Protein AF-V8CPK4-F1 (afdb_monomer)

Solvent-accessible surface area (backbone atoms only — not comparable to full-atom values): 5022 Å² total; per-residue (Å²): 133,61,66,71,61,52,53,58,41,52,55,69,39,43,59,32,53,27,98,86,73,50,48,33,36,74,29,38,69,58,90,66,27,40,35,29,31,31,65,93,72,72,44,71,50,74,36,51,45,65,38,52,48,49,45,65,76,72,41,95,63,86,45,69,76,69,40,40,87,48,37,80,84,46,39,62,62,52,54,14,44,37,45,69,48,68,73,103

Nearest PDB structures (foldseek):
  2iim-assembly1_A  TM=6.201E-01  e=6.800E-01  Homo sapiens
  4u5w-assembly1_B  TM=6.170E-01  e=1.205E+00  Homo sapiens
  3vs3-assembly2_B  TM=5.991E-01  e=2.935E+00  Homo sapiens
  3vs6-assembly2_B  TM=5.906E-01  e=3.127E+00  Homo sapiens
  2nne-assembly1_A  TM=6.360E-01  e=7.616E+00  Mus musculus

Radius of gyration: 11.61 Å; Cα contacts (8 Å, |Δi|>4): 140; chains: 1; bounding box: 28×25×26 Å

Structure (mmCIF, N/CA/C/O backbone):
data_AF-V8CPK4-F1
#
_entry.id   AF-V8CPK4-F1
#
loop_
_atom_site.group_PDB
_atom_site.id
_atom_site.type_symbol
_atom_site.label_atom_id
_atom_site.label_alt_id
_atom_site.label_comp_id
_atom_site.label_asym_id
_atom_site.label_entity_id
_atom_site.label_seq_id
_atom_site.pdbx_PDB_ins_code
_atom_site.Cartn_x
_atom_site.Cartn_y
_atom_site.Cartn_z
_atom_site.occupancy
_atom_site.B_iso_or_equiv
_atom_site.auth_seq_id
_atom_site.auth_comp_id
_atom_site.auth_asym_id
_atom_site.auth_atom_id
_atom_site.pdbx_PDB_model_num
ATOM 1 N N . MET A 1 1 ? -12.724 2.904 7.435 1.00 89.00 1 MET A N 1
ATOM 2 C CA . MET A 1 1 ? -12.823 1.418 7.432 1.00 89.00 1 MET A CA 1
ATOM 3 C C . MET A 1 1 ? -12.025 0.855 8.609 1.00 89.00 1 MET A C 1
ATOM 5 O O . MET A 1 1 ? -11.047 1.485 8.974 1.00 89.00 1 MET A O 1
ATOM 9 N N . LYS A 1 2 ? -12.409 -0.287 9.210 1.00 93.56 2 LYS A N 1
ATOM 10 C CA . LYS A 1 2 ? -11.623 -0.918 10.296 1.00 93.56 2 LYS A CA 1
ATOM 11 C C . LYS A 1 2 ? -10.295 -1.493 9.780 1.00 93.56 2 LYS A C 1
ATOM 13 O O . LYS A 1 2 ? -10.262 -2.055 8.685 1.00 93.56 2 LYS A O 1
ATOM 18 N N . ARG A 1 3 ? -9.250 -1.437 10.613 1.00 94.19 3 ARG A N 1
ATOM 19 C CA . ARG A 1 3 ? -7.892 -1.926 10.314 1.00 94.19 3 ARG A CA 1
ATOM 20 C C . ARG A 1 3 ? -7.857 -3.364 9.797 1.00 94.19 3 ARG A C 1
ATOM 22 O O . ARG A 1 3 ? -7.239 -3.622 8.774 1.00 94.19 3 ARG A O 1
ATOM 29 N N . ASP A 1 4 ? -8.564 -4.293 10.430 1.00 94.94 4 ASP A N 1
ATOM 30 C CA . ASP A 1 4 ? -8.493 -5.705 10.021 1.00 94.94 4 ASP A CA 1
ATOM 31 C C . ASP A 1 4 ? -9.083 -5.937 8.625 1.00 94.94 4 ASP A C 1
ATOM 33 O O . ASP A 1 4 ? -8.557 -6.730 7.846 1.00 94.94 4 ASP A O 1
ATOM 37 N N . LYS A 1 5 ? -10.121 -5.170 8.259 1.00 96.00 5 LYS A N 1
ATOM 38 C CA . LYS A 1 5 ? -10.680 -5.192 6.903 1.00 96.00 5 LYS A CA 1
ATOM 39 C C . LYS A 1 5 ? -9.687 -4.622 5.887 1.00 96.00 5 LYS A C 1
ATOM 41 O O . LYS A 1 5 ? -9.526 -5.203 4.822 1.00 96.00 5 LYS A O 1
ATOM 46 N N . PHE A 1 6 ? -8.986 -3.540 6.232 1.00 96.12 6 PHE A N 1
ATOM 47 C CA . PHE A 1 6 ? -7.914 -2.988 5.399 1.00 96.12 6 PHE A CA 1
ATOM 48 C C . PHE A 1 6 ? -6.817 -4.026 5.139 1.00 96.12 6 PHE A C 1
ATOM 50 O O . PHE A 1 6 ? -6.492 -4.306 3.988 1.00 96.12 6 PHE A O 1
ATOM 57 N N . ILE A 1 7 ? -6.296 -4.650 6.199 1.00 95.50 7 ILE A N 1
ATOM 58 C CA . ILE A 1 7 ? -5.240 -5.666 6.093 1.00 95.50 7 ILE A CA 1
ATOM 59 C C . ILE A 1 7 ? -5.717 -6.858 5.266 1.00 95.50 7 ILE A C 1
ATOM 61 O O . ILE A 1 7 ? -4.981 -7.332 4.403 1.00 95.50 7 ILE A O 1
ATOM 65 N N . SER A 1 8 ? -6.955 -7.308 5.482 1.00 96.19 8 SER A N 1
ATOM 66 C CA . SER A 1 8 ? -7.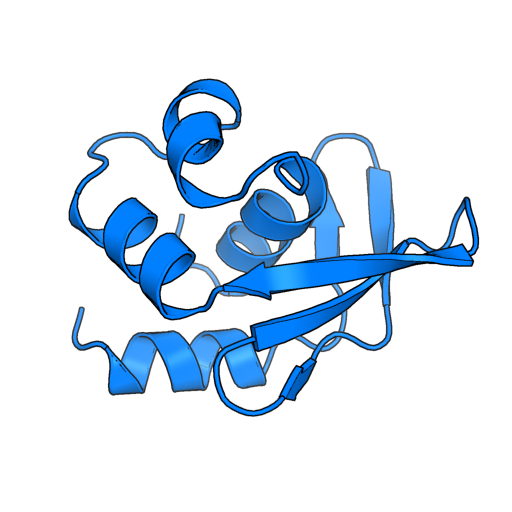541 -8.398 4.705 1.00 96.19 8 SER A CA 1
ATOM 67 C C . SER A 1 8 ? -7.675 -8.067 3.220 1.00 96.19 8 SER A C 1
ATOM 69 O O . SER A 1 8 ? -7.565 -8.978 2.412 1.00 96.19 8 SER A O 1
ATOM 71 N N . MET A 1 9 ? -7.935 -6.813 2.841 1.00 97.31 9 MET A N 1
ATOM 72 C CA . MET A 1 9 ? -8.001 -6.413 1.429 1.00 97.31 9 MET A CA 1
ATOM 73 C C . MET A 1 9 ? -6.605 -6.348 0.808 1.00 97.31 9 MET A C 1
ATOM 75 O O . MET A 1 9 ? -6.391 -6.860 -0.288 1.00 97.31 9 MET A O 1
ATOM 79 N N . ILE A 1 10 ? -5.635 -5.788 1.534 1.00 96.69 10 ILE A N 1
ATOM 80 C CA . ILE A 1 10 ? -4.234 -5.725 1.102 1.00 96.69 10 ILE A CA 1
ATOM 81 C C . ILE A 1 10 ? -3.637 -7.127 0.935 1.00 96.69 10 ILE A C 1
ATOM 83 O O . ILE A 1 10 ? -2.887 -7.354 -0.009 1.00 96.69 10 ILE A O 1
ATOM 87 N N . SER A 1 11 ? -3.976 -8.082 1.806 1.00 96.25 11 SER A N 1
ATOM 88 C CA . SER A 1 11 ? -3.433 -9.445 1.735 1.00 96.25 11 SER A CA 1
ATOM 89 C C . SER A 1 11 ? -3.886 -10.238 0.507 1.00 96.25 11 SER A C 1
ATOM 91 O O . SER A 1 11 ? -3.234 -11.219 0.161 1.00 96.25 11 SER A O 1
ATOM 93 N N . GLN A 1 12 ? -4.956 -9.811 -0.175 1.00 97.25 12 GLN A N 1
ATOM 94 C CA . GLN A 1 12 ? -5.384 -10.398 -1.451 1.00 97.25 12 GLN A CA 1
ATOM 95 C C . GLN A 1 12 ? -4.597 -9.853 -2.651 1.00 97.25 12 GLN A C 1
ATOM 97 O O . GLN A 1 12 ? -4.682 -10.400 -3.751 1.00 97.25 12 GLN A O 1
ATOM 102 N N . VAL A 1 13 ? -3.843 -8.766 -2.474 1.00 97.81 13 VAL A N 1
ATOM 103 C CA . VAL A 1 13 ? -3.049 -8.166 -3.546 1.00 97.81 13 VAL A CA 1
ATOM 104 C C . VAL A 1 13 ? -1.734 -8.928 -3.676 1.00 97.81 13 VAL A C 1
ATOM 106 O O . VAL A 1 13 ? -0.823 -8.732 -2.880 1.00 97.81 13 VAL A O 1
ATOM 109 N N . THR A 1 14 ? -1.627 -9.767 -4.707 1.00 97.81 14 THR A N 1
ATOM 110 C CA . THR A 1 14 ? -0.399 -10.520 -5.033 1.00 97.81 14 THR A CA 1
ATOM 111 C C . THR A 1 14 ? 0.457 -9.841 -6.101 1.00 97.81 14 THR A C 1
ATOM 113 O O . THR A 1 14 ? 1.670 -10.039 -6.155 1.00 97.81 14 THR A O 1
ATOM 116 N N . THR A 1 15 ? -0.160 -8.999 -6.932 1.00 97.81 15 THR A N 1
ATOM 117 C CA . THR A 1 15 ? 0.507 -8.174 -7.946 1.00 97.81 15 THR A CA 1
ATOM 118 C C . THR A 1 15 ? -0.146 -6.800 -8.020 1.00 97.81 15 THR A C 1
ATOM 120 O O . THR A 1 15 ? -1.338 -6.653 -7.745 1.00 97.81 15 THR A O 1
ATOM 123 N N . ALA A 1 16 ? 0.621 -5.782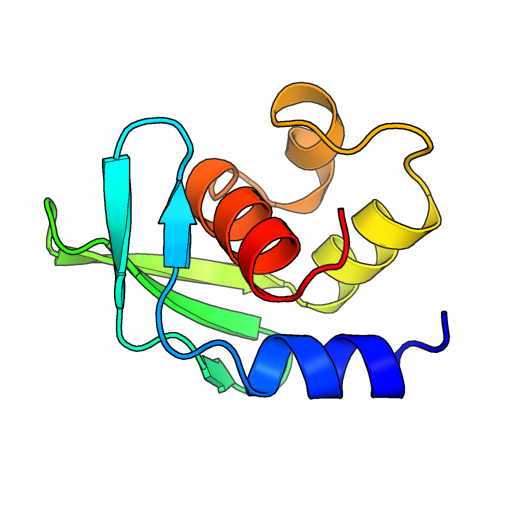 -8.402 1.00 97.88 16 ALA A N 1
ATOM 124 C CA . ALA A 1 16 ? 0.110 -4.430 -8.597 1.00 97.88 16 ALA A CA 1
ATOM 125 C C . ALA A 1 16 ? 0.855 -3.711 -9.723 1.00 97.88 16 ALA A C 1
ATOM 127 O O . ALA A 1 16 ? 2.016 -4.000 -10.015 1.00 97.88 16 ALA A O 1
ATOM 128 N N . GLU A 1 17 ? 0.202 -2.722 -10.322 1.00 97.12 17 GLU A N 1
ATOM 129 C CA . GLU A 1 17 ? 0.786 -1.889 -11.364 1.00 97.12 17 GLU A CA 1
ATOM 130 C C . GLU A 1 17 ? 0.605 -0.415 -11.009 1.00 97.12 17 GLU A C 1
ATOM 132 O O . GLU A 1 17 ? -0.470 0.026 -10.608 1.00 97.12 17 GLU A O 1
ATOM 137 N N . SER A 1 18 ? 1.684 0.360 -11.099 1.00 93.44 18 SER A N 1
ATOM 138 C CA . SER A 1 18 ? 1.589 1.815 -10.924 1.00 93.44 18 SER A CA 1
ATOM 139 C C . SER A 1 18 ? 0.988 2.482 -12.162 1.00 93.44 18 SER A C 1
ATOM 141 O O . SER A 1 18 ? 1.173 1.987 -13.266 1.00 93.44 18 SER A O 1
ATOM 143 N N . ILE A 1 19 ? 0.450 3.698 -12.007 1.00 89.88 19 ILE A N 1
ATOM 144 C CA . ILE A 1 19 ? -0.020 4.548 -13.125 1.00 89.88 19 ILE A CA 1
ATOM 145 C C . ILE A 1 19 ? 1.022 4.674 -14.257 1.00 89.88 19 ILE A C 1
ATOM 147 O O . ILE A 1 19 ? 0.673 4.820 -15.421 1.00 89.88 19 ILE A O 1
ATOM 151 N N . LYS A 1 20 ? 2.322 4.610 -13.933 1.00 91.44 20 LYS A N 1
ATOM 152 C CA . LYS A 1 20 ? 3.422 4.698 -14.910 1.00 91.44 20 LYS A CA 1
ATOM 153 C C . LYS A 1 20 ? 3.828 3.342 -15.522 1.00 91.44 20 LYS A C 1
ATOM 155 O O . LYS A 1 20 ? 4.960 3.228 -15.986 1.00 91.44 20 LYS A O 1
ATOM 160 N N . GLY A 1 21 ? 2.997 2.303 -15.435 1.00 93.69 21 GLY A N 1
ATOM 161 C CA . GLY A 1 21 ? 3.253 0.982 -16.029 1.00 93.69 21 GLY A CA 1
ATOM 162 C C . GLY A 1 21 ? 4.296 0.116 -15.309 1.00 93.69 21 GLY A C 1
ATOM 163 O O . GLY A 1 21 ? 4.828 -0.844 -15.857 1.00 93.69 21 GLY A O 1
ATOM 164 N N . ARG A 1 22 ? 4.693 0.474 -14.080 1.00 95.19 22 ARG A N 1
ATOM 165 C CA . ARG A 1 22 ? 5.648 -0.339 -13.298 1.00 95.19 22 ARG A CA 1
ATOM 166 C C . ARG A 1 22 ? 4.917 -1.477 -12.598 1.00 95.19 22 ARG A C 1
ATOM 168 O O . ARG A 1 22 ? 4.067 -1.192 -11.756 1.00 95.19 22 ARG A O 1
ATOM 175 N N . HIS A 1 23 ? 5.331 -2.708 -12.878 1.00 97.38 23 HIS A N 1
ATOM 176 C CA . HIS A 1 23 ? 4.795 -3.915 -12.253 1.00 97.38 23 HIS A CA 1
ATOM 177 C C . HIS A 1 23 ? 5.531 -4.289 -10.963 1.00 97.38 23 HIS A C 1
ATOM 179 O O . HIS A 1 23 ? 6.764 -4.187 -10.861 1.00 97.38 23 HIS A O 1
ATOM 185 N N . TYR A 1 24 ? 4.743 -4.748 -10.000 1.00 97.69 24 TYR A N 1
ATOM 186 C CA . TYR A 1 24 ? 5.160 -5.275 -8.714 1.00 97.69 24 TYR A CA 1
ATOM 187 C C . TYR A 1 24 ? 4.572 -6.671 -8.547 1.00 97.69 24 TYR A C 1
ATOM 189 O O . TYR A 1 24 ? 3.366 -6.849 -8.720 1.00 97.69 24 TYR A O 1
ATOM 197 N N . ASP A 1 25 ? 5.426 -7.620 -8.192 1.00 97.69 25 ASP A N 1
ATOM 198 C CA . ASP A 1 25 ? 5.094 -9.035 -8.062 1.00 97.69 25 ASP A CA 1
ATOM 199 C C . ASP A 1 25 ? 5.428 -9.546 -6.663 1.00 97.69 25 ASP A C 1
ATOM 201 O O . ASP A 1 25 ? 6.062 -8.843 -5.863 1.00 97.69 25 ASP A O 1
ATOM 205 N N . ASP A 1 26 ? 4.997 -10.777 -6.390 1.00 97.38 26 ASP A N 1
ATOM 206 C CA . ASP A 1 26 ? 5.214 -11.495 -5.132 1.00 97.38 26 ASP A CA 1
ATOM 207 C C . ASP A 1 26 ? 4.803 -10.676 -3.904 1.00 97.38 26 ASP A C 1
ATOM 209 O O . ASP A 1 26 ? 5.436 -10.733 -2.843 1.00 97.38 26 ASP A O 1
ATOM 213 N N . ILE A 1 27 ? 3.742 -9.879 -4.064 1.00 98.25 27 ILE A N 1
ATOM 214 C CA . ILE A 1 27 ? 3.236 -9.018 -3.008 1.00 98.25 27 ILE A CA 1
ATOM 215 C C . ILE A 1 27 ? 2.568 -9.894 -1.956 1.00 98.25 27 ILE A C 1
ATOM 217 O O . ILE A 1 27 ? 1.714 -10.725 -2.262 1.00 98.25 27 ILE A O 1
ATOM 221 N N . LYS A 1 28 ? 2.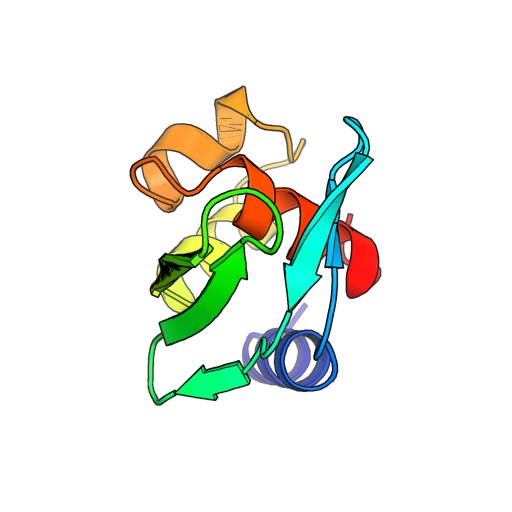975 -9.714 -0.702 1.00 97.62 28 LYS A N 1
ATOM 222 C CA . LYS A 1 28 ? 2.387 -10.415 0.437 1.00 97.62 28 LYS A CA 1
ATOM 223 C C . LYS A 1 28 ? 2.547 -9.623 1.720 1.00 97.62 28 LYS A C 1
ATOM 225 O O . LYS A 1 28 ? 3.448 -8.792 1.858 1.00 97.62 28 LYS A O 1
ATOM 230 N N . VAL A 1 29 ? 1.672 -9.916 2.673 1.00 96.69 29 VAL A N 1
ATOM 231 C CA . VAL A 1 29 ? 1.790 -9.421 4.043 1.00 96.69 29 VAL A CA 1
ATOM 232 C C . VAL A 1 29 ? 2.688 -10.376 4.826 1.00 96.69 29 VAL A C 1
ATOM 234 O O . VAL A 1 29 ? 2.412 -11.569 4.907 1.00 96.69 29 VAL A O 1
ATOM 237 N N . ASP A 1 30 ? 3.763 -9.838 5.391 1.00 95.31 30 ASP A N 1
ATOM 238 C CA . ASP A 1 30 ? 4.723 -10.524 6.252 1.00 95.31 30 ASP A CA 1
ATOM 239 C C . ASP A 1 30 ? 4.811 -9.783 7.595 1.00 95.31 30 ASP A C 1
ATOM 241 O O . ASP A 1 30 ? 5.452 -8.732 7.736 1.00 95.31 30 ASP A O 1
ATOM 245 N N . GLY A 1 31 ? 4.064 -10.287 8.580 1.00 93.06 31 GLY A N 1
ATOM 246 C CA . GLY A 1 31 ? 3.902 -9.653 9.885 1.00 93.06 31 GLY A CA 1
ATOM 247 C C . GLY A 1 31 ? 3.344 -8.230 9.774 1.00 93.06 31 GLY A C 1
ATOM 248 O O . GLY A 1 31 ? 2.192 -8.024 9.402 1.00 93.06 31 GLY A O 1
ATOM 249 N N . LYS A 1 32 ? 4.167 -7.232 10.119 1.00 94.56 32 LYS A N 1
ATOM 250 C CA . LYS A 1 32 ? 3.803 -5.799 10.086 1.00 94.56 32 LYS A CA 1
ATOM 251 C C . LYS A 1 32 ? 4.133 -5.117 8.756 1.00 94.56 32 LYS A C 1
ATOM 253 O O . LYS A 1 32 ? 4.069 -3.890 8.660 1.00 94.56 32 LYS A O 1
ATOM 258 N N . PHE A 1 33 ? 4.546 -5.880 7.751 1.00 96.88 33 PHE A N 1
ATOM 259 C CA . PHE A 1 33 ? 5.033 -5.327 6.501 1.00 96.88 33 PHE A CA 1
ATOM 260 C C . PHE A 1 33 ? 4.309 -5.901 5.297 1.00 96.88 33 PHE A C 1
ATOM 262 O O . PHE A 1 33 ? 3.904 -7.055 5.284 1.00 96.88 33 PHE A O 1
ATOM 269 N N . ILE A 1 34 ? 4.205 -5.084 4.260 1.00 97.31 34 ILE A N 1
ATOM 270 C CA . ILE A 1 34 ? 3.883 -5.521 2.911 1.00 97.31 34 ILE A CA 1
ATOM 271 C C . ILE A 1 34 ? 5.206 -5.569 2.161 1.00 97.31 34 ILE A C 1
ATOM 273 O O . ILE A 1 34 ? 5.918 -4.561 2.086 1.00 97.31 34 ILE A O 1
ATOM 277 N N . ILE A 1 35 ? 5.553 -6.738 1.646 1.00 97.62 35 ILE A N 1
ATOM 278 C CA . ILE A 1 35 ? 6.781 -6.960 0.886 1.00 97.62 35 ILE A CA 1
ATOM 279 C C . ILE A 1 35 ? 6.437 -7.385 -0.532 1.00 97.62 35 ILE A C 1
ATOM 281 O O . ILE A 1 35 ? 5.341 -7.873 -0.781 1.00 97.62 35 ILE A O 1
ATOM 285 N N . GLY A 1 36 ? 7.375 -7.191 -1.448 1.00 97.50 36 GLY A N 1
ATOM 286 C CA . GLY A 1 36 ? 7.261 -7.626 -2.834 1.00 97.50 36 GLY A CA 1
ATOM 287 C C . GLY A 1 36 ? 8.479 -7.189 -3.633 1.00 97.50 36 GLY A C 1
ATOM 288 O O . GLY A 1 36 ? 9.430 -6.622 -3.081 1.00 97.50 36 GLY A O 1
ATOM 289 N N . VAL A 1 37 ? 8.451 -7.428 -4.941 1.00 97.38 37 VAL A N 1
ATOM 290 C CA . VAL A 1 37 ? 9.567 -7.125 -5.842 1.00 97.38 37 VAL A CA 1
ATOM 291 C C . VAL A 1 37 ? 9.084 -6.275 -7.006 1.00 97.38 37 VAL A C 1
ATOM 293 O O . VAL A 1 37 ? 8.024 -6.501 -7.581 1.00 97.38 37 VAL A O 1
ATOM 296 N N . ARG A 1 38 ? 9.867 -5.264 -7.385 1.00 96.69 38 ARG A N 1
ATOM 297 C CA . ARG A 1 38 ? 9.636 -4.532 -8.632 1.00 96.69 38 ARG A CA 1
ATOM 298 C C . ARG A 1 38 ? 10.226 -5.312 -9.804 1.00 96.69 38 ARG A C 1
ATOM 300 O O . ARG A 1 38 ? 11.453 -5.359 -9.922 1.00 96.69 38 ARG A O 1
ATOM 307 N N . ARG A 1 39 ? 9.374 -5.800 -10.714 1.00 95.12 39 ARG A N 1
ATOM 308 C CA . ARG A 1 39 ? 9.758 -6.655 -11.855 1.00 95.12 39 ARG A CA 1
ATOM 309 C C . ARG A 1 39 ? 10.931 -6.100 -12.659 1.00 95.12 39 ARG A C 1
ATOM 311 O O . ARG A 1 39 ? 11.905 -6.790 -12.911 1.00 95.12 39 ARG A O 1
ATOM 318 N N . SER A 1 40 ? 10.865 -4.817 -13.017 1.00 94.19 40 SER A N 1
ATOM 319 C CA . SER A 1 40 ? 11.837 -4.194 -13.927 1.00 94.19 40 SER A CA 1
ATOM 320 C C . SER A 1 40 ? 13.254 -4.065 -13.362 1.00 94.19 40 SER A C 1
ATOM 322 O O . SER A 1 40 ? 14.188 -3.845 -14.120 1.00 9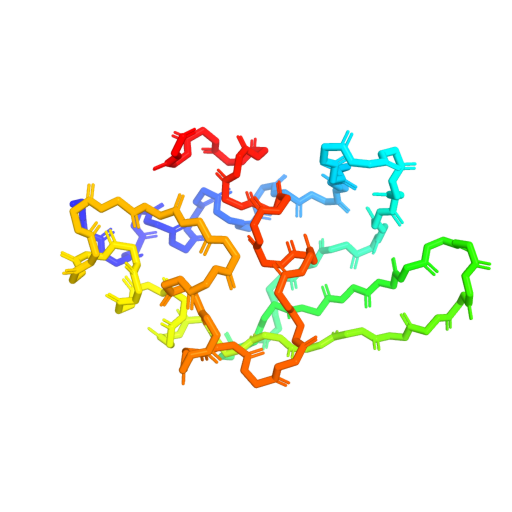4.19 40 SER A O 1
ATOM 324 N N . THR A 1 41 ? 13.416 -4.066 -12.037 1.00 94.31 41 THR A N 1
ATOM 325 C CA . THR A 1 41 ? 14.725 -3.843 -11.397 1.00 94.31 41 THR A CA 1
ATOM 326 C C . THR A 1 41 ? 15.126 -4.969 -10.454 1.00 94.31 41 THR A C 1
ATOM 328 O O . THR A 1 41 ? 16.161 -4.847 -9.808 1.00 94.31 41 THR A O 1
ATOM 331 N N . SER A 1 42 ? 14.274 -5.982 -10.281 1.00 94.56 42 SER A N 1
ATOM 332 C CA . SER A 1 42 ? 14.409 -7.041 -9.270 1.00 94.56 42 SER A CA 1
ATOM 333 C C . SER A 1 42 ? 14.697 -6.516 -7.856 1.00 94.56 42 SER A C 1
ATOM 335 O O . SER A 1 42 ? 15.302 -7.194 -7.033 1.00 94.56 42 SER A O 1
ATOM 337 N N . LYS A 1 43 ? 14.281 -5.274 -7.563 1.00 95.12 43 LYS A N 1
ATOM 338 C CA . LYS A 1 43 ? 14.508 -4.641 -6.259 1.00 95.12 43 LYS A CA 1
ATOM 339 C C . LYS A 1 43 ? 13.321 -4.940 -5.365 1.00 95.12 43 LYS A C 1
ATOM 341 O O . LYS A 1 43 ? 12.191 -4.591 -5.718 1.00 95.12 43 LYS A O 1
ATOM 346 N N . SER A 1 44 ? 13.596 -5.530 -4.211 1.00 96.19 44 SER A N 1
ATOM 347 C CA . SER A 1 44 ? 12.597 -5.738 -3.172 1.00 96.19 44 SER A CA 1
ATOM 348 C C . SER A 1 44 ? 12.165 -4.408 -2.563 1.00 96.19 44 SER A C 1
ATOM 350 O O . SER A 1 44 ? 12.952 -3.463 -2.457 1.00 96.19 44 SER A O 1
ATOM 352 N N . PHE A 1 45 ? 10.910 -4.339 -2.143 1.00 95.38 45 PHE A N 1
ATOM 353 C CA . PHE A 1 45 ? 10.380 -3.236 -1.355 1.00 95.38 45 PHE A CA 1
ATOM 354 C C . PHE A 1 45 ? 9.727 -3.764 -0.081 1.00 95.38 45 PHE A C 1
ATOM 356 O O . PHE A 1 45 ? 9.353 -4.932 0.016 1.00 95.38 45 PHE A O 1
ATOM 363 N N . LYS A 1 46 ? 9.603 -2.874 0.902 1.00 95.88 46 LYS A N 1
ATOM 364 C CA . LYS A 1 46 ? 9.010 -3.159 2.204 1.00 95.88 46 LYS A CA 1
ATOM 365 C C . LYS A 1 46 ? 8.255 -1.927 2.679 1.00 95.88 46 LYS A C 1
ATOM 367 O O . LYS A 1 46 ? 8.845 -0.856 2.786 1.00 95.88 46 LYS A O 1
ATOM 372 N N . ILE A 1 47 ? 6.963 -2.075 2.943 1.00 96.06 47 ILE A N 1
ATOM 373 C CA . ILE A 1 47 ? 6.068 -1.006 3.403 1.00 96.06 47 ILE A CA 1
ATOM 374 C C . ILE A 1 47 ? 5.547 -1.398 4.782 1.00 96.06 47 ILE A C 1
ATOM 376 O O . ILE A 1 47 ? 5.100 -2.525 4.961 1.00 96.06 47 ILE A O 1
ATOM 380 N N . ASN A 1 48 ? 5.600 -0.497 5.762 1.00 95.88 48 ASN A N 1
ATOM 381 C CA . ASN A 1 48 ? 4.965 -0.738 7.058 1.00 95.88 48 ASN A CA 1
ATOM 382 C C . ASN A 1 48 ? 3.438 -0.625 6.910 1.00 95.88 48 ASN A C 1
ATOM 384 O O . ASN A 1 48 ? 2.942 0.394 6.426 1.00 95.88 48 ASN A O 1
ATOM 388 N N . ILE A 1 49 ? 2.710 -1.670 7.309 1.00 95.31 49 ILE A N 1
ATOM 389 C CA . ILE A 1 49 ? 1.259 -1.747 7.112 1.00 95.31 49 ILE A CA 1
ATOM 390 C C . ILE A 1 49 ? 0.490 -0.755 7.991 1.00 95.31 49 ILE A C 1
ATOM 392 O O . ILE A 1 49 ? -0.507 -0.207 7.533 1.00 95.31 49 ILE A O 1
ATOM 396 N N . GLU A 1 50 ? 0.982 -0.467 9.201 1.00 94.44 50 GLU A N 1
ATOM 397 C CA . GLU A 1 50 ? 0.383 0.537 10.090 1.00 94.44 50 GLU A CA 1
ATOM 398 C C . GLU A 1 50 ? 0.534 1.928 9.497 1.00 94.44 50 GLU A C 1
ATOM 400 O O . GLU A 1 50 ? -0.434 2.672 9.420 1.00 94.44 50 GLU A O 1
ATOM 405 N N . ASN A 1 51 ? 1.725 2.266 8.997 1.00 94.62 51 ASN A N 1
ATOM 406 C CA . ASN A 1 51 ? 1.930 3.572 8.382 1.00 94.62 51 ASN A CA 1
ATOM 407 C C . ASN A 1 51 ? 1.052 3.745 7.138 1.00 94.62 51 ASN A C 1
ATOM 409 O O . ASN A 1 51 ? 0.516 4.826 6.914 1.00 94.62 51 ASN A O 1
ATOM 413 N N . LEU A 1 52 ? 0.897 2.693 6.327 1.00 95.00 52 LEU A N 1
ATOM 414 C CA . LEU A 1 52 ? 0.032 2.744 5.151 1.00 95.00 52 LEU A CA 1
ATOM 415 C C . LEU A 1 52 ? -1.448 2.869 5.538 1.00 95.00 52 LEU A C 1
ATOM 417 O O . LEU A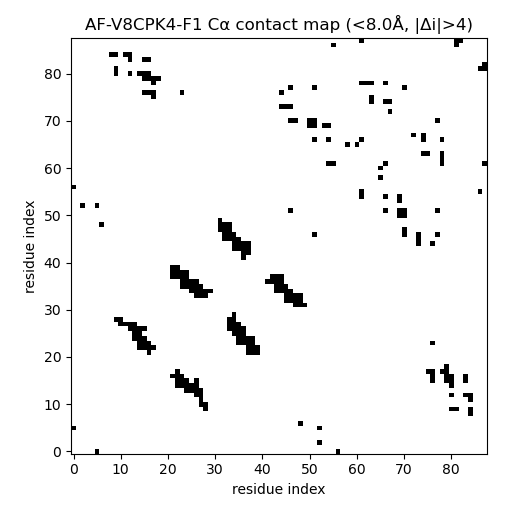 1 52 ? -2.183 3.606 4.888 1.00 95.00 52 LEU A O 1
ATOM 421 N N . TYR A 1 53 ? -1.875 2.178 6.598 1.00 95.62 53 TYR A N 1
ATOM 422 C CA . TYR A 1 53 ? -3.225 2.303 7.137 1.00 95.62 53 TYR A CA 1
ATOM 423 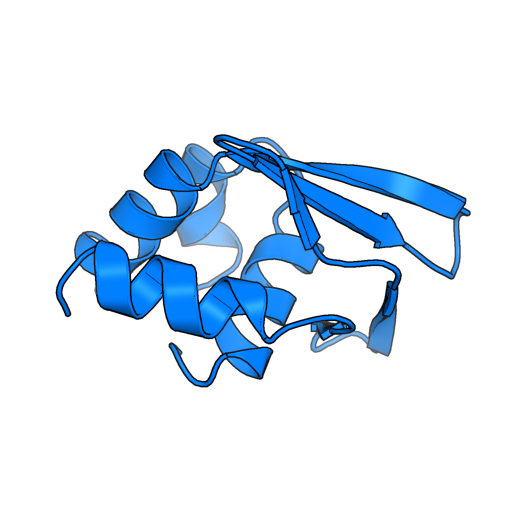C C . TYR A 1 53 ? -3.487 3.706 7.697 1.00 95.62 53 TYR A C 1
ATOM 425 O O . TYR A 1 53 ? -4.512 4.297 7.369 1.00 95.62 53 TYR A O 1
ATOM 433 N N . ASN A 1 54 ? -2.545 4.270 8.458 1.00 94.50 54 ASN A N 1
ATOM 434 C CA . ASN A 1 54 ? -2.626 5.641 8.964 1.00 94.50 54 ASN A CA 1
ATOM 435 C C . ASN A 1 54 ? -2.738 6.641 7.809 1.00 94.50 54 ASN A C 1
ATOM 437 O O . ASN A 1 54 ? -3.620 7.491 7.818 1.00 94.50 54 ASN A O 1
ATOM 441 N N . ALA A 1 55 ? -1.938 6.473 6.752 1.00 93.38 55 ALA A N 1
ATOM 442 C CA . ALA A 1 55 ? -2.056 7.298 5.552 1.00 93.38 55 ALA A CA 1
ATOM 443 C C . ALA A 1 55 ? -3.451 7.198 4.915 1.00 93.38 55 ALA A C 1
ATOM 445 O O . ALA A 1 55 ? -4.008 8.199 4.486 1.00 93.38 55 ALA A O 1
ATOM 446 N N . TYR A 1 56 ? -4.023 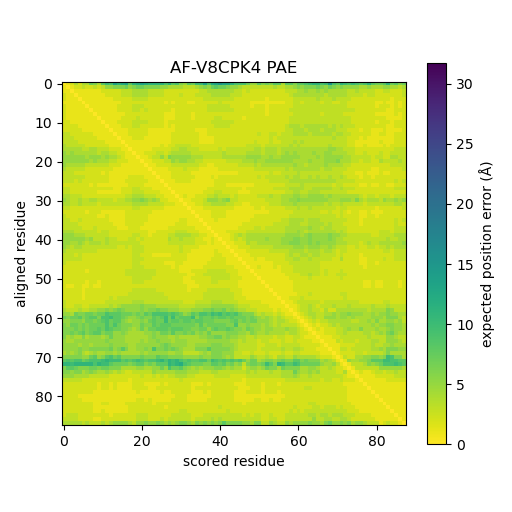5.995 4.853 1.00 93.62 56 TYR A N 1
ATOM 447 C CA . TYR A 1 56 ? -5.349 5.769 4.282 1.00 93.62 56 TYR A CA 1
ATOM 448 C C . TYR A 1 56 ? -6.480 6.420 5.098 1.00 93.62 56 TYR A C 1
ATOM 450 O O . TYR A 1 56 ? -7.466 6.853 4.511 1.00 93.62 56 TYR A O 1
ATOM 458 N N . ILE A 1 57 ? -6.364 6.486 6.429 1.00 94.31 57 ILE A N 1
ATOM 459 C CA . ILE A 1 57 ? -7.403 7.086 7.286 1.00 94.31 57 ILE A CA 1
ATOM 460 C C . ILE A 1 57 ? -7.217 8.593 7.512 1.00 94.31 57 ILE A C 1
ATOM 462 O O . ILE A 1 57 ? -8.208 9.277 7.740 1.00 94.31 57 ILE A O 1
ATOM 466 N N . GLU A 1 58 ? -5.980 9.097 7.492 1.00 92.69 58 GLU A N 1
ATOM 467 C CA . GLU A 1 58 ? -5.658 10.500 7.800 1.00 92.69 58 GLU A CA 1
ATOM 468 C C . GLU A 1 58 ? -5.664 11.404 6.562 1.00 92.69 58 GLU A C 1
ATOM 470 O O . GLU A 1 58 ? -5.852 12.612 6.687 1.00 92.69 58 GLU A O 1
ATOM 475 N N . LEU A 1 59 ? -5.420 10.853 5.369 1.00 90.06 59 LEU A N 1
ATOM 476 C CA . LEU A 1 59 ? -5.330 11.646 4.146 1.00 90.06 59 LEU A CA 1
ATOM 477 C C . LEU A 1 59 ? -6.682 11.723 3.437 1.00 90.06 59 LEU A C 1
ATOM 479 O O . LEU A 1 59 ? -7.142 10.736 2.870 1.00 90.06 59 LEU A O 1
ATOM 483 N N . ASP A 1 60 ? -7.236 12.931 3.337 1.00 85.19 60 ASP A N 1
ATOM 484 C CA . ASP A 1 60 ? -8.423 13.199 2.508 1.00 85.19 60 ASP A CA 1
ATOM 485 C C . ASP A 1 60 ? -8.171 12.908 1.020 1.00 85.19 60 ASP A C 1
ATOM 487 O O . ASP A 1 60 ? -9.062 12.487 0.284 1.00 85.19 60 ASP A O 1
ATOM 491 N N . VAL A 1 61 ? -6.933 13.133 0.565 1.00 84.56 61 VAL A N 1
ATOM 492 C CA . VAL A 1 61 ? -6.493 12.849 -0.804 1.00 84.56 61 VAL A CA 1
ATOM 493 C C . VAL A 1 61 ? -5.209 12.036 -0.773 1.00 84.56 61 VAL A C 1
ATOM 495 O O . VAL A 1 61 ? -4.123 12.530 -0.445 1.00 84.56 61 VAL A O 1
ATOM 498 N N . VAL A 1 62 ? -5.313 10.783 -1.202 1.00 85.06 62 VAL A N 1
ATOM 499 C CA . VAL A 1 62 ? -4.165 9.888 -1.325 1.00 85.06 62 VAL A CA 1
ATOM 500 C C . VAL A 1 62 ? -3.497 10.109 -2.682 1.00 85.06 62 VAL A C 1
ATOM 502 O O . VAL A 1 62 ? -4.073 9.855 -3.736 1.00 85.06 62 VAL A O 1
ATOM 505 N N . ASN A 1 63 ? -2.253 10.586 -2.672 1.00 85.06 63 ASN A N 1
ATOM 506 C CA . ASN A 1 63 ? -1.389 10.682 -3.844 1.00 85.06 63 ASN A CA 1
ATOM 507 C C . ASN A 1 63 ? 0.083 10.510 -3.436 1.00 85.06 63 ASN A C 1
ATOM 509 O O . ASN A 1 63 ? 0.426 10.380 -2.263 1.00 85.06 63 ASN A O 1
ATOM 513 N N . THR A 1 64 ? 0.994 10.510 -4.409 1.00 80.38 64 THR A N 1
ATOM 514 C CA . THR A 1 64 ? 2.424 10.269 -4.137 1.00 80.38 64 THR A CA 1
ATOM 515 C C . THR A 1 64 ? 3.093 11.340 -3.269 1.00 80.38 64 THR A C 1
ATOM 517 O O . THR A 1 64 ? 4.090 11.036 -2.619 1.00 80.38 64 THR A O 1
ATOM 520 N N . LYS A 1 65 ? 2.578 12.577 -3.228 1.00 84.38 65 LYS A N 1
ATOM 521 C CA . LYS A 1 65 ? 3.105 13.630 -2.346 1.00 84.38 65 LYS A CA 1
ATOM 522 C C . LYS A 1 65 ? 2.629 13.417 -0.912 1.00 84.38 65 LYS A C 1
ATOM 524 O O . LYS A 1 65 ? 3.452 13.459 -0.003 1.00 84.38 65 LYS A O 1
ATOM 529 N N . THR A 1 66 ? 1.338 13.141 -0.728 1.00 85.88 66 THR A N 1
ATOM 530 C CA . THR A 1 66 ? 0.723 12.970 0.597 1.00 85.88 66 THR A CA 1
ATOM 531 C C . THR A 1 66 ? 1.124 11.655 1.268 1.00 85.88 66 THR A C 1
ATOM 533 O O . THR A 1 66 ? 1.311 11.621 2.477 1.00 85.88 66 THR A O 1
ATOM 536 N N . LEU A 1 67 ? 1.396 10.598 0.492 1.00 87.56 67 LEU A N 1
ATOM 537 C CA . LEU A 1 67 ? 1.910 9.320 1.009 1.00 87.56 67 LEU A CA 1
ATOM 538 C C . LEU A 1 67 ? 3.373 9.365 1.471 1.00 87.56 67 LEU A C 1
ATOM 540 O O . LEU A 1 67 ? 3.795 8.511 2.250 1.00 87.56 67 LEU A O 1
ATOM 544 N N . LYS A 1 68 ? 4.175 10.319 0.982 1.00 88.25 68 LYS A N 1
ATOM 545 C CA . LYS A 1 68 ? 5.630 10.370 1.216 1.00 88.25 68 LYS A CA 1
ATOM 546 C C . LYS A 1 68 ? 6.049 10.255 2.687 1.00 88.25 68 LYS A C 1
ATOM 548 O O . LYS A 1 68 ? 6.945 9.444 2.930 1.00 88.25 68 LYS A O 1
ATOM 553 N N . PRO A 1 69 ? 5.444 10.986 3.643 1.00 87.38 69 PRO A N 1
ATOM 554 C CA . PRO A 1 69 ? 5.805 10.865 5.057 1.00 87.38 69 PRO A CA 1
ATOM 555 C C . PRO A 1 69 ? 5.510 9.485 5.666 1.00 87.38 69 PRO A C 1
ATOM 557 O O . PRO A 1 69 ? 6.151 9.111 6.640 1.00 87.38 69 PRO A O 1
ATOM 560 N N . TYR A 1 7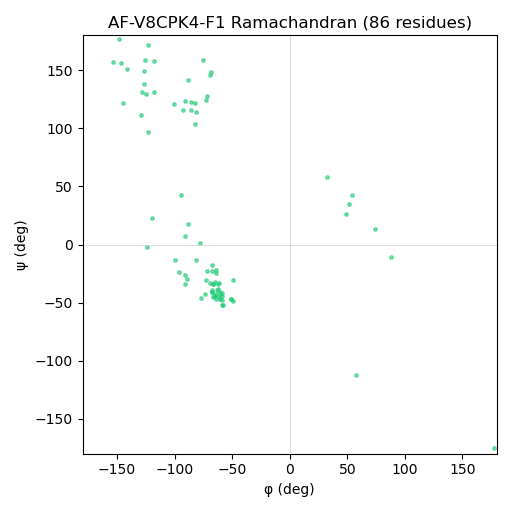0 ? 4.600 8.698 5.086 1.00 87.69 70 TYR A N 1
ATOM 561 C CA . TYR A 1 70 ? 4.174 7.418 5.660 1.00 87.69 70 TYR A CA 1
ATOM 562 C C . TYR A 1 70 ? 5.012 6.232 5.173 1.00 87.69 70 TYR A C 1
ATOM 564 O O . TYR A 1 70 ? 5.251 5.276 5.914 1.00 87.69 70 TYR A O 1
ATOM 572 N N . VAL A 1 71 ? 5.471 6.272 3.918 1.00 84.62 71 VAL A N 1
ATOM 573 C CA . VAL A 1 71 ? 6.030 5.088 3.242 1.00 84.62 71 VAL A CA 1
ATOM 574 C C . VAL A 1 71 ? 7.485 5.245 2.792 1.00 84.62 71 VAL A C 1
ATOM 576 O O . VAL A 1 71 ? 7.902 4.552 1.876 1.00 84.62 71 VAL A O 1
ATOM 579 N N . ASN A 1 72 ? 8.272 6.145 3.397 1.00 77.75 72 ASN A N 1
ATOM 580 C CA . ASN A 1 72 ? 9.747 6.219 3.308 1.00 77.75 72 ASN A CA 1
ATOM 581 C C . ASN A 1 72 ? 10.373 5.759 1.968 1.00 77.75 72 ASN A C 1
ATOM 583 O O . ASN A 1 72 ? 11.189 4.842 1.913 1.00 77.75 72 ASN A O 1
ATOM 587 N N . GLY A 1 73 ? 9.983 6.393 0.858 1.00 79.75 73 GLY A N 1
ATOM 588 C CA . GLY A 1 73 ? 10.576 6.154 -0.467 1.00 79.75 73 GLY A CA 1
ATOM 589 C C . GLY A 1 73 ? 9.954 5.020 -1.294 1.00 79.75 73 GLY A C 1
ATOM 590 O O . GLY A 1 73 ? 10.180 4.967 -2.503 1.00 79.75 73 GLY A O 1
ATOM 591 N N . VAL A 1 74 ? 9.083 4.185 -0.721 1.00 86.19 74 VAL A N 1
ATOM 592 C CA . VAL A 1 74 ? 8.322 3.141 -1.440 1.00 86.19 74 VAL A CA 1
ATOM 593 C C . VAL A 1 74 ? 6.930 3.632 -1.866 1.00 86.19 74 VAL A C 1
ATOM 595 O O . VAL A 1 74 ? 5.932 2.922 -1.806 1.00 86.19 74 VAL A O 1
ATOM 598 N N . LEU A 1 75 ? 6.883 4.868 -2.373 1.00 90.94 75 LEU A N 1
ATOM 599 C CA . LEU A 1 75 ? 5.671 5.577 -2.809 1.00 90.94 75 LEU A CA 1
ATOM 600 C C . LEU A 1 75 ? 4.898 4.859 -3.917 1.00 90.94 75 LEU A C 1
ATOM 602 O O . LEU A 1 75 ? 3.692 4.657 -3.833 1.00 90.94 75 LEU A O 1
ATOM 606 N N . SER A 1 76 ? 5.613 4.511 -4.986 1.00 91.31 76 SER A N 1
ATOM 607 C CA . SER A 1 76 ? 5.035 3.927 -6.197 1.00 91.31 76 SER A CA 1
ATOM 608 C C . SER A 1 76 ? 4.402 2.547 -5.949 1.00 91.31 76 SER A C 1
ATOM 610 O O . SER A 1 76 ? 3.269 2.366 -6.390 1.00 91.31 76 SER A O 1
ATOM 612 N N . PRO A 1 77 ? 5.052 1.593 -5.241 1.00 94.50 77 PRO A N 1
ATOM 613 C CA . PRO A 1 77 ? 4.389 0.339 -4.881 1.00 94.50 77 PRO A CA 1
ATOM 614 C C . PRO A 1 77 ? 3.249 0.547 -3.878 1.00 94.50 77 PRO A C 1
ATOM 616 O O . PRO A 1 77 ? 2.191 -0.037 -4.067 1.00 94.50 77 PRO A O 1
ATOM 619 N N . ALA A 1 78 ? 3.404 1.416 -2.869 1.00 95.56 78 ALA A N 1
ATOM 620 C CA . ALA A 1 78 ? 2.342 1.673 -1.892 1.00 95.56 78 ALA A CA 1
ATOM 621 C C . ALA A 1 78 ? 1.051 2.182 -2.549 1.00 95.56 78 ALA A C 1
ATOM 623 O O . ALA A 1 78 ? -0.026 1.645 -2.304 1.00 95.56 78 ALA A O 1
ATOM 624 N N . TYR A 1 79 ? 1.168 3.171 -3.436 1.00 95.38 79 TYR A N 1
ATOM 625 C CA . TYR A 1 79 ? 0.026 3.7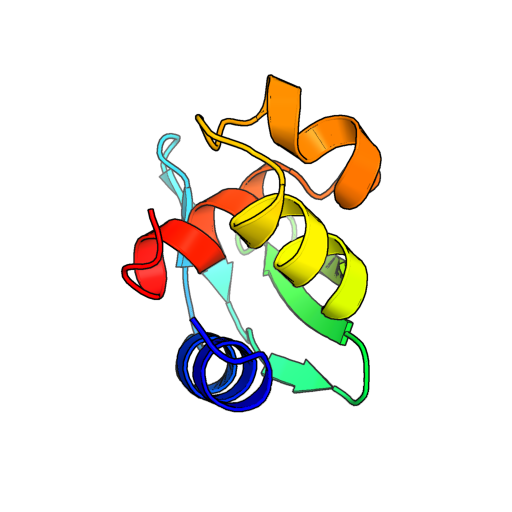10 -4.168 1.00 95.38 79 TYR A CA 1
ATOM 626 C C . TYR A 1 79 ? -0.612 2.666 -5.101 1.00 95.38 79 TYR A C 1
ATOM 628 O O . TYR A 1 79 ? -1.830 2.531 -5.136 1.00 95.38 79 TYR A O 1
ATOM 636 N N . ALA A 1 80 ? 0.206 1.883 -5.816 1.00 96.12 80 ALA A N 1
ATOM 637 C CA . ALA A 1 80 ? -0.278 0.818 -6.697 1.00 96.12 80 ALA A CA 1
ATOM 638 C C . ALA A 1 80 ? -1.073 -0.258 -5.941 1.00 96.12 80 ALA A C 1
ATOM 640 O O . ALA A 1 80 ? -2.105 -0.717 -6.423 1.00 96.12 80 ALA A O 1
ATOM 641 N N . ILE A 1 81 ? -0.612 -0.635 -4.747 1.00 97.00 81 ILE A N 1
ATOM 642 C CA . ILE A 1 81 ? -1.286 -1.617 -3.895 1.00 97.00 81 ILE A CA 1
ATOM 643 C C . ILE A 1 81 ? -2.637 -1.077 -3.410 1.00 97.00 81 ILE A C 1
ATOM 645 O O . ILE A 1 81 ? -3.626 -1.802 -3.477 1.00 97.00 81 ILE A O 1
ATOM 649 N N . LEU A 1 82 ? -2.704 0.188 -2.977 1.00 96.31 82 LEU A N 1
ATOM 650 C CA . LEU A 1 82 ? -3.964 0.811 -2.553 1.00 96.31 82 LEU A CA 1
ATOM 651 C C . LEU A 1 82 ? -4.994 0.863 -3.691 1.00 96.31 82 LEU A C 1
ATOM 653 O O . LEU A 1 82 ? -6.142 0.480 -3.477 1.00 96.31 82 LEU A O 1
ATOM 657 N N . MET A 1 83 ? -4.576 1.260 -4.899 1.00 95.50 83 MET A N 1
ATOM 658 C CA . MET A 1 83 ? -5.450 1.232 -6.080 1.00 95.50 83 MET A CA 1
ATOM 659 C C . MET A 1 83 ? -5.930 -0.189 -6.381 1.00 95.50 83 MET A C 1
ATOM 661 O O . MET A 1 83 ? -7.115 -0.421 -6.585 1.00 95.50 83 MET A O 1
ATOM 665 N N . LYS A 1 84 ? -5.019 -1.172 -6.381 1.00 97.19 84 LYS A N 1
ATOM 666 C CA . LYS A 1 84 ? -5.358 -2.565 -6.698 1.00 97.19 84 LYS A CA 1
ATOM 667 C C . LYS A 1 84 ? -6.311 -3.188 -5.677 1.00 97.19 84 LYS A C 1
ATOM 669 O O . LYS A 1 84 ? -7.134 -4.021 -6.047 1.00 97.19 84 LYS A O 1
ATOM 674 N N . ALA A 1 85 ? -6.206 -2.779 -4.417 1.00 96.12 85 ALA A N 1
ATOM 675 C CA . ALA A 1 85 ? -7.116 -3.171 -3.351 1.00 96.12 85 ALA A CA 1
ATOM 676 C C . ALA A 1 85 ? -8.462 -2.414 -3.386 1.00 96.12 85 ALA A C 1
ATOM 678 O O . ALA A 1 85 ? -9.290 -2.662 -2.515 1.00 96.12 85 ALA A O 1
ATOM 679 N N . ASN A 1 86 ? -8.698 -1.515 -4.354 1.00 94.44 86 ASN A N 1
ATOM 680 C CA . ASN A 1 86 ? -9.868 -0.627 -4.431 1.00 94.44 86 ASN A CA 1
ATOM 681 C C . ASN A 1 86 ? -10.074 0.204 -3.155 1.00 94.44 86 ASN A C 1
ATOM 683 O O . ASN A 1 86 ? -11.186 0.324 -2.638 1.00 94.44 86 ASN A O 1
ATOM 687 N N . LEU A 1 87 ? -8.980 0.729 -2.606 1.00 92.44 87 LEU A N 1
ATOM 688 C CA . LEU A 1 87 ? -9.002 1.556 -1.402 1.00 92.44 87 LEU A CA 1
ATOM 689 C C . LEU A 1 87 ? -8.926 3.051 -1.712 1.00 92.44 87 LEU A C 1
ATOM 691 O O . LEU A 1 87 ? -9.180 3.849 -0.817 1.00 92.44 87 LEU A O 1
ATOM 695 N N . ILE A 1 88 ? -8.588 3.421 -2.947 1.00 89.44 88 ILE A N 1
ATOM 696 C CA . ILE A 1 88 ? -8.479 4.797 -3.444 1.00 89.44 88 ILE A CA 1
ATOM 697 C C . ILE A 1 88 ? -8.887 4.870 -4.912 1.00 89.44 88 ILE A C 1
ATOM 699 O O . ILE A 1 88 ? -8.864 3.801 -5.566 1.00 89.44 88 ILE A O 1
#

Sequence (88 aa):
MKRDKFISMISQVTTAESIKGRHYDDIKVDGKFIIGVRRSTSKSFKINIENLYNAYIELDVVNTKTLKPYVNGVLSPAYAILMKANLI

Secondary structure (DSSP, 8-state):
--HHHHHHHHTT-S-EE-TTS-EEEEEEEETTEEEEEEGGGTEEEEEEHHHHHHHHHH-SS-STTTTTTTSTT-HHHHHHHHHHTT--

Mean predicted aligned error: 2.91 Å

pLDDT: mean 93.43, std 4.6, range [77.75, 98.25]

Foldseek 3Di:
DDLVVQLVLLQVPQKFAFPVGWIWHRWHDDPQWTWTATPVPRDIAIFGSVLLVCLLVVDPDDDLVSSCVRGPPCSRVSVRSCVVSVSD

Organism: NCBI:txid1073366